Protein AF-B0P7R3-F1 (afdb_monomer_lite)

Sequence (57 aa):
MLCWFLWGSEAASSKPYFKAERLFECRHSMMCPEKYPDDFFNCSCFLETMDEINWMG

Foldseek 3Di:
DDAEEQADPVSVVCVVVDPDPHYWYAHHQVDDDPPDCRHPVNTCCCVVCVVPDVPPD

pLDDT: mean 86.32, std 8.98, range [58.44, 94.19]

Radius of gyration: 11.72 Å; chains: 1; bounding box: 28×26×24 Å

Structure (mmCIF, N/CA/C/O backbone):
data_AF-B0P7R3-F1
#
_entry.id   AF-B0P7R3-F1
#
loop_
_atom_site.group_PDB
_atom_site.id
_atom_site.type_symbol
_atom_site.label_atom_id
_atom_site.label_alt_id
_atom_site.label_comp_id
_atom_site.label_asym_id
_atom_site.label_entity_id
_atom_site.label_seq_id
_atom_site.pdbx_PDB_ins_code
_atom_site.Cartn_x
_atom_site.Cartn_y
_atom_site.Cartn_z
_atom_site.occupancy
_atom_site.B_iso_or_equiv
_atom_site.auth_seq_id
_atom_site.auth_comp_id
_atom_site.auth_asym_id
_atom_site.auth_atom_id
_atom_site.pdbx_PDB_model_num
ATOM 1 N N . MET A 1 1 ? -13.377 -3.416 8.774 1.00 69.75 1 MET A N 1
ATOM 2 C CA . MET A 1 1 ? -11.986 -2.958 8.969 1.00 69.75 1 MET A CA 1
ATOM 3 C C . MET A 1 1 ? -11.533 -2.297 7.676 1.00 69.75 1 MET A C 1
ATOM 5 O O . MET A 1 1 ? -11.881 -2.812 6.623 1.00 69.75 1 MET A O 1
ATOM 9 N N . LEU A 1 2 ? -10.862 -1.144 7.732 1.00 83.50 2 LEU A N 1
ATOM 10 C CA . LEU A 1 2 ? -10.401 -0.421 6.538 1.00 83.50 2 LEU A CA 1
ATOM 11 C C . LEU A 1 2 ? -8.914 -0.711 6.309 1.00 83.50 2 LEU A C 1
ATOM 13 O O . LEU A 1 2 ? -8.103 -0.482 7.205 1.00 83.50 2 LEU A O 1
ATOM 17 N N . CYS A 1 3 ? -8.588 -1.207 5.117 1.00 89.12 3 CYS A N 1
ATOM 18 C CA . CYS A 1 3 ? -7.225 -1.464 4.664 1.00 89.12 3 CYS A CA 1
ATOM 19 C C . CYS A 1 3 ? -6.806 -0.382 3.666 1.00 89.12 3 CYS A C 1
ATOM 21 O O . CYS A 1 3 ? -7.558 -0.082 2.738 1.00 89.12 3 CYS A O 1
ATOM 23 N N . TRP A 1 4 ? -5.621 0.199 3.856 1.00 92.56 4 TRP A N 1
ATOM 24 C CA . TRP A 1 4 ? -5.096 1.262 2.997 1.00 92.56 4 TRP A CA 1
ATOM 25 C C . TRP A 1 4 ? -3.842 0.802 2.261 1.00 92.56 4 TRP A C 1
ATOM 27 O O . TRP A 1 4 ? -2.926 0.250 2.867 1.00 92.56 4 TRP A O 1
ATOM 37 N N . PHE A 1 5 ? -3.791 1.075 0.960 1.00 93.69 5 PHE A N 1
ATOM 38 C CA . PHE A 1 5 ? -2.653 0.772 0.097 1.00 93.69 5 PHE A CA 1
ATOM 39 C C . PHE A 1 5 ? -2.078 2.094 -0.413 1.00 93.69 5 PHE A C 1
ATOM 41 O O . PHE A 1 5 ? -2.729 2.814 -1.168 1.00 93.69 5 PHE A O 1
ATOM 48 N N . LEU A 1 6 ? -0.883 2.447 0.050 1.00 94.06 6 LEU A N 1
ATOM 49 C CA . LEU A 1 6 ? -0.206 3.699 -0.267 1.00 94.06 6 LEU A CA 1
ATOM 50 C C . LEU A 1 6 ? 0.971 3.408 -1.201 1.00 94.06 6 LEU A C 1
ATOM 52 O O . LEU A 1 6 ? 2.075 3.084 -0.766 1.00 94.06 6 LEU A O 1
ATOM 56 N N . TRP A 1 7 ? 0.721 3.497 -2.505 1.00 93.31 7 TRP A N 1
ATOM 57 C CA . TRP A 1 7 ? 1.712 3.180 -3.532 1.00 93.31 7 TRP A CA 1
ATOM 58 C C . TRP A 1 7 ? 2.350 4.449 -4.096 1.00 93.31 7 TRP A C 1
ATOM 60 O O . TRP A 1 7 ? 1.691 5.258 -4.745 1.00 93.31 7 TRP A O 1
ATOM 70 N N . GLY A 1 8 ? 3.654 4.612 -3.880 1.00 92.19 8 GLY A N 1
ATOM 71 C CA . GLY A 1 8 ? 4.416 5.793 -4.282 1.00 92.19 8 GLY A CA 1
ATOM 72 C C . GLY A 1 8 ? 4.592 6.820 -3.165 1.00 92.19 8 GLY A C 1
ATOM 73 O O . GLY A 1 8 ? 3.860 6.845 -2.178 1.00 92.19 8 GLY A O 1
ATOM 74 N N . SER A 1 9 ? 5.590 7.688 -3.334 1.00 91.31 9 SER A N 1
ATOM 75 C CA . SER A 1 9 ? 5.994 8.672 -2.321 1.00 91.31 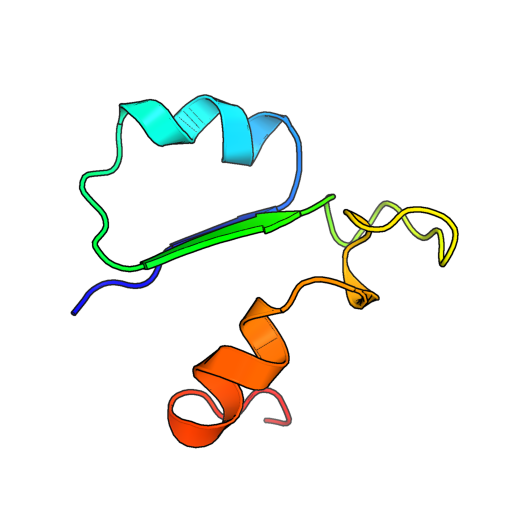9 SER A CA 1
ATOM 76 C C . SER A 1 9 ? 4.896 9.683 -1.989 1.00 91.31 9 SER A C 1
ATOM 78 O O . SER A 1 9 ? 4.742 10.060 -0.830 1.00 91.31 9 SER A O 1
ATOM 80 N N . GLU A 1 10 ? 4.109 10.096 -2.983 1.00 93.75 10 GLU A N 1
ATOM 81 C CA . GLU A 1 10 ? 2.988 11.016 -2.783 1.00 93.75 10 GLU A CA 1
ATOM 82 C C . GLU A 1 10 ? 1.892 10.380 -1.918 1.00 93.75 10 GLU A C 1
ATOM 84 O O . GLU A 1 10 ? 1.481 10.960 -0.911 1.00 93.75 10 GLU A O 1
ATOM 89 N N . ALA A 1 11 ? 1.491 9.144 -2.224 1.00 93.12 11 ALA A N 1
ATOM 90 C CA . ALA A 1 11 ? 0.515 8.413 -1.420 1.00 93.12 11 ALA A CA 1
ATOM 91 C C . ALA A 1 11 ? 1.039 8.148 0.001 1.00 93.12 11 ALA A C 1
ATOM 93 O O . ALA A 1 11 ? 0.329 8.391 0.977 1.00 93.12 11 ALA A O 1
ATOM 94 N N . ALA A 1 12 ? 2.302 7.731 0.136 1.00 92.25 12 ALA A N 1
ATOM 95 C CA . ALA A 1 12 ? 2.941 7.501 1.432 1.00 92.25 12 ALA A CA 1
ATOM 96 C C . ALA A 1 12 ? 2.995 8.775 2.296 1.00 92.25 12 ALA A C 1
ATOM 98 O O . ALA A 1 12 ? 2.801 8.709 3.510 1.00 92.25 12 ALA A O 1
ATOM 99 N N . SER A 1 13 ? 3.162 9.956 1.686 1.00 94.19 13 SER A N 1
ATOM 100 C CA . SER A 1 13 ? 3.144 11.234 2.416 1.00 94.19 13 SER A CA 1
ATOM 101 C C . SER A 1 13 ? 1.806 11.522 3.107 1.00 94.19 13 SER A C 1
ATOM 103 O O . SER A 1 13 ? 1.762 12.259 4.090 1.00 94.19 13 SER A O 1
ATOM 105 N N . SER A 1 14 ? 0.724 10.887 2.644 1.00 92.75 14 SER A N 1
ATOM 106 C CA . SER A 1 14 ? -0.610 11.030 3.225 1.00 92.75 14 SER A CA 1
ATOM 107 C C . SER A 1 14 ? -0.838 10.140 4.455 1.00 92.75 14 SER A C 1
ATOM 109 O O . SER A 1 14 ? -1.839 10.306 5.151 1.00 92.75 14 SER A O 1
ATOM 111 N N . LYS A 1 15 ? 0.095 9.230 4.782 1.00 90.69 15 LYS A N 1
ATOM 112 C CA . LYS A 1 15 ? 0.029 8.327 5.946 1.00 90.69 15 LYS A CA 1
ATOM 113 C C . LYS A 1 15 ? -0.401 9.001 7.260 1.00 90.69 15 LYS A C 1
ATOM 115 O O . LYS A 1 15 ? -1.250 8.424 7.937 1.00 90.69 15 LYS A O 1
ATOM 120 N N . PRO A 1 16 ? 0.100 10.198 7.639 1.00 91.75 16 PRO A N 1
ATOM 121 C CA . PRO A 1 16 ? -0.278 10.838 8.902 1.00 91.75 16 PRO A CA 1
ATOM 122 C C . PRO A 1 16 ? -1.772 11.174 9.020 1.00 91.75 16 PRO A C 1
ATOM 124 O O . PRO A 1 16 ? -2.264 11.376 10.129 1.00 91.75 16 PRO A O 1
ATOM 127 N N . TYR A 1 17 ? -2.497 11.240 7.900 1.00 89.19 17 TYR A N 1
ATOM 128 C CA . TYR A 1 17 ? -3.923 11.566 7.873 1.00 89.19 17 TYR A CA 1
ATOM 129 C C . TYR A 1 17 ? -4.826 10.339 8.051 1.00 89.19 17 TYR A C 1
ATOM 131 O O . TYR A 1 17 ? -6.019 10.494 8.316 1.00 89.19 17 TYR A O 1
ATOM 139 N N . PHE A 1 18 ? -4.282 9.124 7.946 1.00 83.31 18 PHE A N 1
ATOM 140 C CA . PHE A 1 18 ? -5.055 7.892 8.060 1.00 83.31 18 PHE A CA 1
ATOM 141 C C . PHE A 1 18 ? -4.898 7.267 9.446 1.00 83.31 18 PHE A C 1
ATOM 143 O O . PHE A 1 18 ? -3.799 6.950 9.894 1.00 83.31 18 PHE A O 1
ATOM 150 N N . LYS A 1 19 ? -6.026 7.011 10.116 1.00 80.44 19 LYS A N 1
ATOM 151 C CA . LYS A 1 19 ? -6.085 6.065 11.237 1.00 80.44 19 LYS A CA 1
ATOM 152 C C . LYS A 1 19 ? -6.494 4.705 10.682 1.00 80.44 19 LYS A C 1
ATOM 154 O O . LYS A 1 19 ? -7.683 4.427 10.544 1.00 80.44 19 LYS A O 1
ATOM 159 N N . ALA A 1 20 ? -5.503 3.904 10.305 1.00 78.19 20 ALA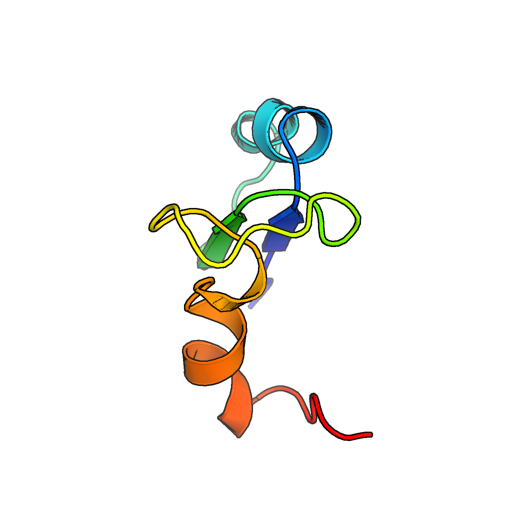 A N 1
ATOM 160 C CA . ALA A 1 20 ? -5.689 2.585 9.714 1.00 78.19 20 ALA A CA 1
ATOM 161 C C . ALA A 1 20 ? -5.123 1.494 10.627 1.00 78.19 20 ALA A C 1
ATOM 163 O O . ALA A 1 20 ? -4.020 1.641 11.148 1.00 78.19 20 ALA A O 1
ATOM 164 N N . GLU A 1 21 ? -5.858 0.393 10.785 1.00 80.75 21 GLU A N 1
ATOM 165 C CA . GLU A 1 21 ? -5.345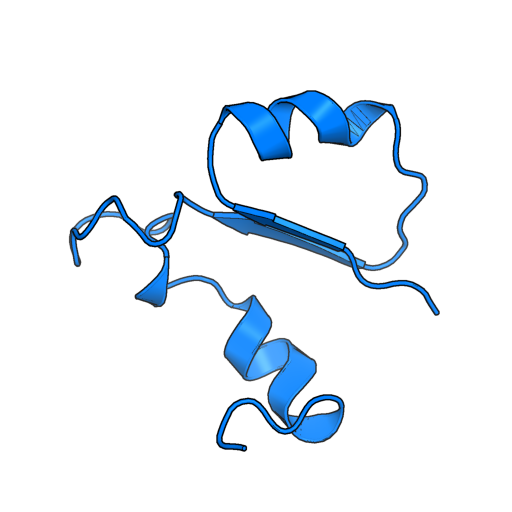 -0.813 11.453 1.00 80.75 21 GLU A CA 1
ATOM 166 C C . GLU A 1 21 ? -4.421 -1.618 10.529 1.00 80.75 21 GLU A C 1
ATOM 168 O O . GLU A 1 21 ? -3.488 -2.259 11.002 1.00 80.75 21 GLU A O 1
ATOM 173 N N . ARG A 1 22 ? -4.649 -1.551 9.206 1.00 90.19 22 ARG A N 1
ATOM 174 C CA . ARG A 1 22 ? -3.806 -2.172 8.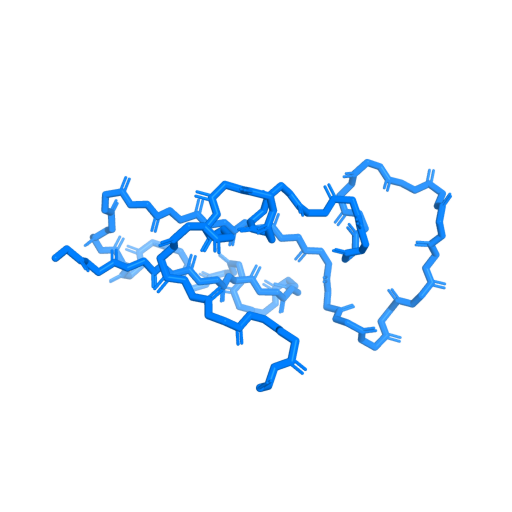177 1.00 90.19 22 ARG A CA 1
ATOM 175 C C . ARG A 1 22 ? -3.459 -1.162 7.099 1.00 90.19 22 ARG A C 1
ATOM 177 O O . ARG A 1 22 ? -4.344 -0.570 6.475 1.00 90.19 22 ARG A O 1
ATOM 184 N N . LEU A 1 23 ? -2.162 -0.964 6.911 1.00 92.94 23 LEU A N 1
ATOM 185 C CA . LEU A 1 23 ? -1.614 -0.010 5.967 1.00 92.94 23 LEU A CA 1
ATOM 186 C C . LEU A 1 23 ? -0.397 -0.633 5.291 1.00 92.94 23 LEU A C 1
ATOM 188 O O . LEU A 1 23 ? 0.532 -1.074 5.966 1.00 92.94 23 LEU A O 1
ATOM 192 N N . PHE A 1 24 ? -0.428 -0.661 3.965 1.00 93.31 24 PHE A N 1
ATOM 193 C CA . PHE A 1 24 ? 0.631 -1.196 3.123 1.00 93.31 24 PHE A CA 1
ATOM 194 C C . PHE A 1 24 ? 1.268 -0.068 2.322 1.00 93.31 24 PHE A C 1
ATOM 196 O O . PHE A 1 24 ? 0.561 0.724 1.701 1.00 93.31 24 PHE A O 1
ATOM 203 N N . GLU A 1 25 ? 2.596 -0.010 2.315 1.00 92.75 25 GLU A N 1
ATOM 204 C CA . GLU A 1 25 ? 3.378 0.988 1.586 1.00 92.75 25 GLU A CA 1
ATOM 205 C C . GLU A 1 25 ? 4.368 0.289 0.657 1.00 92.75 25 GLU A C 1
ATOM 207 O O . GLU A 1 25 ? 5.063 -0.641 1.064 1.00 92.75 25 GLU A O 1
ATOM 212 N N . CYS A 1 26 ? 4.442 0.742 -0.591 1.00 91.31 26 CYS A N 1
ATOM 213 C CA . CYS A 1 26 ? 5.472 0.334 -1.544 1.00 91.31 26 CYS A CA 1
ATOM 214 C C . CYS A 1 26 ? 5.627 1.401 -2.630 1.00 91.31 26 CYS A C 1
ATOM 216 O O . CYS A 1 26 ? 4.938 2.428 -2.631 1.00 91.31 26 CYS A O 1
ATOM 218 N N . ARG A 1 27 ? 6.543 1.185 -3.571 1.00 90.75 27 ARG A N 1
ATOM 219 C CA . ARG A 1 27 ? 6.688 2.069 -4.729 1.00 90.75 27 ARG A CA 1
ATOM 220 C C . ARG A 1 27 ? 5.477 2.005 -5.651 1.00 90.75 27 ARG A C 1
ATOM 222 O O . ARG A 1 27 ? 4.751 1.019 -5.715 1.00 90.75 27 ARG A O 1
ATOM 229 N N . HIS A 1 28 ? 5.278 3.096 -6.383 1.00 88.25 28 HIS A N 1
ATOM 230 C CA . HIS A 1 28 ? 4.191 3.212 -7.345 1.00 88.25 28 HIS A CA 1
ATOM 231 C C . HIS A 1 28 ? 4.326 2.146 -8.443 1.00 88.25 28 HIS A C 1
ATOM 233 O O . HIS A 1 28 ? 5.430 1.916 -8.928 1.00 88.25 28 HIS A O 1
ATOM 239 N N . SER A 1 29 ? 3.214 1.561 -8.893 1.00 85.56 29 SER A N 1
ATOM 240 C CA . SER A 1 29 ? 3.187 0.475 -9.895 1.00 85.56 29 SER A CA 1
ATOM 241 C C . SER A 1 29 ? 3.851 0.828 -11.232 1.00 85.56 29 SER A C 1
ATOM 243 O O . SER A 1 29 ? 4.372 -0.037 -11.927 1.00 85.56 29 SER A O 1
ATOM 245 N N . MET A 1 30 ? 3.863 2.115 -11.585 1.00 80.81 30 MET A N 1
ATOM 246 C CA . MET A 1 30 ? 4.541 2.636 -12.782 1.00 80.81 30 MET A CA 1
ATOM 247 C C . MET A 1 30 ? 6.078 2.564 -12.687 1.00 80.81 30 MET A C 1
ATOM 249 O O . MET A 1 30 ? 6.762 2.573 -13.708 1.00 80.81 30 MET A O 1
ATOM 253 N N . MET A 1 31 ? 6.635 2.494 -11.475 1.00 66.25 31 MET A N 1
ATOM 254 C CA . MET A 1 31 ? 8.068 2.331 -11.249 1.00 66.25 31 MET A CA 1
ATOM 255 C C . MET A 1 31 ? 8.376 0.833 -11.249 1.00 66.25 31 MET A C 1
ATOM 257 O O . MET A 1 31 ? 8.193 0.165 -10.237 1.00 66.25 31 MET A O 1
ATOM 261 N N . CYS A 1 32 ? 8.840 0.304 -12.381 1.00 58.44 32 CYS A N 1
ATOM 262 C CA . CYS A 1 32 ? 9.228 -1.101 -12.495 1.00 58.44 32 CYS A CA 1
ATOM 263 C C . CYS A 1 32 ? 10.739 -1.278 -12.254 1.00 58.44 32 CYS A C 1
ATOM 265 O O . CYS A 1 32 ? 11.544 -1.084 -13.170 1.00 58.44 32 CYS A O 1
ATOM 267 N N . PRO A 1 33 ? 11.143 -1.632 -11.024 1.00 60.50 33 PRO A N 1
ATOM 268 C CA . PRO A 1 33 ? 12.273 -2.536 -10.851 1.00 60.50 33 PRO A CA 1
ATOM 269 C C . PRO A 1 33 ? 11.880 -3.786 -10.043 1.00 60.50 33 PRO A C 1
ATOM 271 O O . PRO A 1 33 ? 10.977 -3.755 -9.219 1.00 60.50 33 PRO A O 1
ATOM 274 N N . GLU A 1 34 ? 12.586 -4.894 -10.274 1.00 61.69 34 GLU A N 1
ATOM 275 C CA . GLU A 1 34 ? 12.605 -6.096 -9.416 1.00 61.69 34 GLU A CA 1
ATOM 276 C C . GLU A 1 34 ? 13.892 -6.105 -8.570 1.00 61.69 34 GLU A C 1
ATOM 278 O O . GLU A 1 34 ? 14.579 -7.118 -8.439 1.00 61.69 34 GLU A O 1
ATOM 283 N N . LYS A 1 35 ? 14.322 -4.930 -8.094 1.00 73.75 35 LYS A N 1
ATOM 284 C CA . LYS A 1 35 ? 15.674 -4.756 -7.537 1.00 73.75 35 LYS A CA 1
ATOM 285 C C . LYS A 1 35 ? 15.663 -4.378 -6.065 1.00 73.75 35 LYS A C 1
ATOM 287 O O . LYS A 1 35 ? 16.635 -4.654 -5.362 1.00 73.75 35 LYS A O 1
ATOM 292 N N . TYR A 1 36 ? 14.602 -3.736 -5.602 1.00 75.12 36 TYR A N 1
ATOM 293 C CA . TYR A 1 36 ? 14.497 -3.188 -4.265 1.00 75.12 36 TYR A CA 1
ATOM 294 C C . TYR A 1 36 ? 13.384 -3.886 -3.470 1.00 75.12 36 TYR A C 1
ATOM 296 O O . TYR A 1 36 ? 12.337 -4.232 -4.023 1.00 75.12 36 TYR A O 1
ATOM 304 N N . PRO A 1 37 ? 13.583 -4.098 -2.157 1.00 78.06 37 PRO A N 1
ATOM 305 C CA . PRO A 1 37 ? 12.586 -4.748 -1.306 1.00 78.06 37 PRO A CA 1
ATOM 306 C C . PRO A 1 37 ? 11.243 -4.008 -1.229 1.00 78.06 37 PRO A C 1
ATOM 308 O O . PRO A 1 37 ? 10.230 -4.630 -0.944 1.00 78.06 37 PRO A O 1
ATOM 311 N N . ASP A 1 38 ? 11.234 -2.696 -1.474 1.00 78.44 38 ASP A N 1
ATOM 312 C CA . ASP A 1 38 ? 10.047 -1.836 -1.452 1.00 78.44 38 ASP A CA 1
ATOM 313 C C . ASP A 1 38 ? 9.381 -1.669 -2.830 1.00 78.44 38 ASP A C 1
ATOM 315 O O . ASP A 1 38 ? 8.448 -0.874 -2.974 1.00 78.44 38 ASP A O 1
ATOM 319 N N . ASP A 1 39 ? 9.855 -2.385 -3.853 1.00 85.44 39 ASP A N 1
ATOM 320 C CA . ASP A 1 39 ? 9.258 -2.349 -5.187 1.00 85.44 39 ASP A CA 1
ATOM 321 C C . ASP A 1 39 ? 7.832 -2.933 -5.179 1.00 85.44 39 ASP A C 1
ATOM 323 O O . ASP A 1 39 ? 7.477 -3.778 -4.354 1.00 85.44 39 ASP A O 1
ATOM 327 N N . PHE A 1 40 ? 7.002 -2.482 -6.123 1.00 86.88 40 PHE A N 1
ATOM 328 C CA . PHE A 1 40 ? 5.571 -2.799 -6.173 1.00 86.88 40 PHE A CA 1
ATOM 329 C C . PHE A 1 40 ? 5.278 -4.308 -6.137 1.00 86.88 40 PHE A C 1
ATOM 331 O O . PHE A 1 40 ? 4.427 -4.745 -5.366 1.00 86.88 40 PHE A O 1
ATOM 338 N N . PHE A 1 41 ? 6.020 -5.113 -6.907 1.00 84.06 41 PHE A N 1
ATOM 339 C CA . PHE A 1 41 ? 5.845 -6.573 -6.955 1.00 84.06 41 PHE A CA 1
ATOM 340 C C . PHE A 1 41 ? 6.248 -7.293 -5.663 1.00 84.06 41 PHE A C 1
ATOM 342 O O . PHE A 1 41 ? 5.759 -8.388 -5.402 1.00 84.06 41 PHE A O 1
ATOM 349 N N . ASN A 1 42 ? 7.101 -6.676 -4.843 1.00 85.56 42 ASN A N 1
ATOM 350 C CA . ASN A 1 42 ? 7.518 -7.212 -3.549 1.00 85.56 42 ASN A CA 1
ATOM 351 C C . ASN A 1 42 ? 6.604 -6.750 -2.404 1.00 85.56 42 ASN A C 1
ATOM 353 O O . ASN A 1 42 ? 6.842 -7.097 -1.246 1.00 85.56 42 ASN A O 1
ATOM 357 N N . CYS A 1 43 ? 5.560 -5.967 -2.695 1.00 89.25 43 CYS A N 1
ATOM 358 C CA . CYS A 1 43 ? 4.627 -5.523 -1.674 1.00 89.25 43 CYS A CA 1
ATOM 359 C C . CYS A 1 43 ? 3.859 -6.721 -1.100 1.00 89.25 43 CYS A C 1
ATOM 361 O O . CYS A 1 43 ? 3.152 -7.427 -1.820 1.00 89.25 43 CYS A O 1
ATOM 363 N N . SER A 1 44 ? 3.951 -6.924 0.218 1.00 91.31 44 SER A N 1
ATOM 364 C CA . SER A 1 44 ? 3.285 -8.039 0.905 1.00 91.31 44 SER A CA 1
ATOM 365 C C . SER A 1 44 ? 1.757 -7.953 0.867 1.00 91.31 44 SER A C 1
ATOM 367 O O . SER A 1 44 ? 1.078 -8.937 1.156 1.00 91.31 44 SER A O 1
ATOM 369 N N . CYS A 1 45 ? 1.209 -6.804 0.461 1.00 92.31 45 CYS A N 1
ATOM 370 C CA . CYS A 1 45 ? -0.219 -6.533 0.470 1.00 92.31 45 CYS A CA 1
ATOM 371 C C . CYS A 1 45 ? -1.029 -7.558 -0.330 1.00 92.31 45 CYS A C 1
ATOM 373 O O . CYS A 1 45 ? -2.098 -7.958 0.122 1.00 92.31 45 CYS A O 1
ATOM 375 N N . PHE A 1 46 ? -0.508 -8.033 -1.465 1.00 90.94 46 PHE A N 1
ATOM 376 C CA . PHE A 1 46 ? -1.189 -9.017 -2.304 1.00 90.94 46 PHE A CA 1
ATOM 377 C C . PHE A 1 46 ? -1.343 -10.352 -1.582 1.00 90.94 46 PHE A C 1
ATOM 379 O O . PHE A 1 46 ? -2.444 -10.886 -1.525 1.00 90.94 46 PHE A O 1
ATOM 386 N N . LEU A 1 47 ? -0.260 -10.853 -0.980 1.00 91.88 47 LEU A N 1
ATOM 387 C CA . LEU A 1 47 ? -0.261 -12.115 -0.238 1.00 91.88 47 LEU A CA 1
ATOM 388 C C . LEU A 1 47 ? -1.114 -12.013 1.029 1.00 91.88 47 LEU A C 1
ATOM 390 O O . LEU A 1 47 ? -1.942 -12.878 1.288 1.00 91.88 47 LEU A O 1
ATOM 394 N N . GLU A 1 48 ? -0.954 -10.935 1.795 1.00 93.81 48 GLU A N 1
ATOM 395 C CA . GLU A 1 48 ? -1.649 -10.745 3.072 1.00 93.81 48 GLU A CA 1
ATOM 396 C C . GLU A 1 48 ? -3.149 -10.458 2.933 1.00 93.81 48 GLU A C 1
ATOM 398 O O . GLU A 1 48 ? -3.878 -10.525 3.922 1.00 93.81 48 GLU A O 1
ATOM 403 N N . THR A 1 49 ? -3.622 -10.093 1.740 1.00 93.50 49 THR A N 1
ATOM 404 C CA . THR A 1 49 ? -5.047 -9.822 1.486 1.00 93.50 49 THR A CA 1
ATOM 405 C C . THR A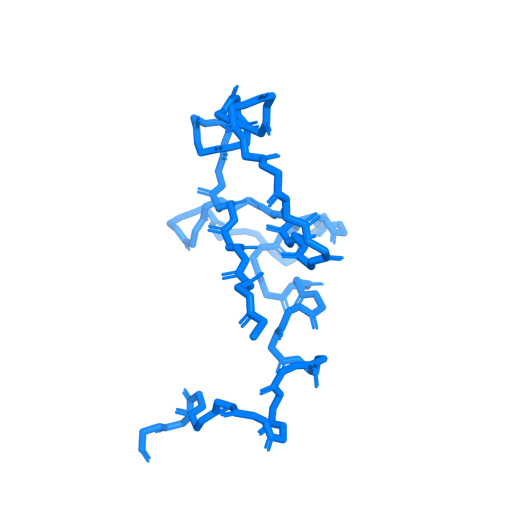 1 49 ? -5.651 -10.745 0.433 1.00 93.50 49 THR A C 1
ATOM 407 O O . THR A 1 49 ? -6.788 -10.527 0.025 1.00 93.50 49 THR A O 1
ATOM 410 N N . MET A 1 50 ? -4.933 -11.789 0.006 1.00 92.81 50 MET A N 1
ATOM 411 C CA . MET A 1 50 ? -5.392 -12.720 -1.030 1.00 92.81 50 MET A CA 1
ATOM 412 C C . MET A 1 50 ? -6.675 -13.466 -0.636 1.00 92.81 50 MET A C 1
ATOM 414 O O . MET A 1 50 ? -7.509 -13.746 -1.492 1.00 92.81 50 MET A O 1
ATOM 418 N N . ASP A 1 51 ? -6.855 -13.735 0.659 1.00 93.69 51 ASP A N 1
ATOM 419 C CA . ASP A 1 51 ? -8.055 -14.390 1.195 1.00 93.69 51 ASP A CA 1
ATOM 420 C C . ASP A 1 51 ? -9.252 -13.428 1.343 1.00 93.69 51 ASP A C 1
ATOM 422 O O . ASP A 1 51 ? -10.386 -13.862 1.544 1.00 93.69 51 ASP A O 1
ATOM 426 N N . GLU A 1 52 ? -9.014 -12.115 1.254 1.00 93.50 52 GLU A N 1
ATOM 427 C CA . GLU A 1 52 ? -10.022 -11.063 1.448 1.00 93.50 52 GLU A CA 1
ATOM 428 C C . GLU A 1 52 ? -10.420 -10.372 0.136 1.00 93.50 52 GLU A C 1
ATOM 430 O O . GLU A 1 52 ? -11.556 -9.920 -0.011 1.00 93.50 52 GLU A O 1
ATOM 435 N N . ILE A 1 53 ? -9.489 -10.269 -0.814 1.00 91.25 53 ILE A N 1
ATOM 436 C CA . ILE A 1 53 ? -9.637 -9.545 -2.075 1.00 91.25 53 ILE A CA 1
ATOM 437 C C . ILE A 1 53 ? -9.282 -10.493 -3.220 1.00 91.25 53 ILE A C 1
ATOM 439 O O . ILE A 1 53 ? -8.173 -11.022 -3.281 1.00 91.25 53 ILE A O 1
ATOM 443 N N . ASN A 1 54 ? -10.198 -10.654 -4.182 1.00 92.00 54 ASN A N 1
ATOM 444 C CA . ASN A 1 54 ? -9.876 -11.338 -5.432 1.00 92.00 54 ASN A CA 1
ATOM 445 C C . ASN A 1 54 ? -9.014 -10.429 -6.324 1.00 92.00 54 ASN A C 1
ATOM 447 O O . ASN A 1 54 ? -9.523 -9.694 -7.169 1.00 92.00 54 ASN A O 1
ATOM 451 N N . TRP A 1 55 ? -7.697 -10.488 -6.131 1.00 87.94 55 TRP A N 1
ATOM 452 C CA . TRP A 1 55 ? -6.721 -9.739 -6.926 1.00 87.94 55 TRP A CA 1
ATOM 453 C C . TRP A 1 55 ? -6.624 -10.191 -8.388 1.00 87.94 55 TRP A C 1
ATOM 455 O O . TRP A 1 55 ? -6.060 -9.468 -9.206 1.00 87.94 55 TRP A O 1
ATOM 465 N N . MET A 1 56 ? -7.166 -11.365 -8.724 1.00 87.50 56 MET A N 1
ATOM 466 C CA . MET A 1 56 ? -7.099 -11.936 -10.072 1.00 87.50 56 MET A CA 1
ATOM 467 C C . MET A 1 56 ? -8.292 -11.552 -10.961 1.00 87.50 56 MET A C 1
ATOM 469 O O . MET A 1 56 ? -8.235 -11.805 -12.165 1.00 87.50 56 MET A O 1
ATOM 473 N N . GLY A 1 57 ? -9.323 -10.906 -10.396 1.00 78.38 57 GLY A N 1
ATOM 474 C CA . GLY A 1 57 ? -10.575 -10.589 -11.096 1.00 78.38 57 GLY A CA 1
ATOM 4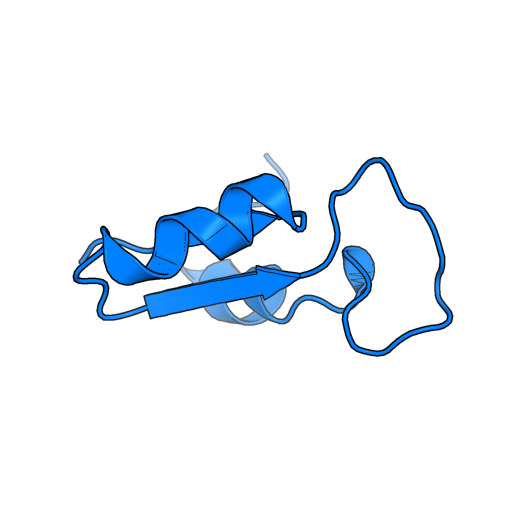75 C C . GLY A 1 57 ? -11.607 -11.698 -10.981 1.00 78.38 57 GLY A C 1
ATOM 476 O O . GLY A 1 57 ? -11.263 -12.873 -11.234 1.00 78.38 57 GLY A O 1
#

Organism: NCBI:txid445972

Secondary structure (DSSP, 8-state):
--EEEEESHHHHHTGGG---SEEEEE--TTS--SSSTTSGGG-THHHHTTTTS-TT-